Protein AF-A0A5D4H4V7-F1 (afdb_monomer)

Solvent-accessible surface area (backbone atoms only — not comparable to full-atom values): 4053 Å² total; per-residue (Å²): 131,85,66,77,39,63,69,39,86,71,47,78,42,67,43,97,81,37,38,34,39,41,35,31,32,40,31,33,48,74,92,44,80,42,76,50,72,52,75,45,81,45,98,56,69,45,57,78,67,48,40,53,53,53,51,53,53,51,50,50,53,55,49,54,56,59,74,75,107

Structure (mmCIF, N/CA/C/O backbone):
data_AF-A0A5D4H4V7-F1
#
_entry.id   AF-A0A5D4H4V7-F1
#
loop_
_atom_site.group_PDB
_atom_site.id
_atom_site.type_symbol
_atom_site.label_atom_id
_atom_site.label_alt_id
_atom_site.label_comp_id
_atom_site.label_asym_id
_atom_site.label_entity_id
_atom_site.label_seq_id
_atom_site.pdbx_PDB_ins_code
_atom_site.Cartn_x
_atom_site.Cartn_y
_atom_site.Cartn_z
_atom_site.occupancy
_atom_site.B_iso_or_equiv
_atom_site.auth_seq_id
_atom_site.auth_comp_id
_atom_site.auth_asym_id
_atom_site.auth_atom_id
_atom_site.pdbx_PDB_model_num
ATOM 1 N N . MET A 1 1 ? 17.104 -5.698 -25.754 1.00 51.69 1 MET A N 1
ATOM 2 C CA . MET A 1 1 ? 16.671 -5.875 -24.357 1.00 51.69 1 MET A CA 1
ATOM 3 C C . MET A 1 1 ? 15.652 -4.788 -24.114 1.00 51.69 1 MET A C 1
ATOM 5 O O . MET A 1 1 ? 16.019 -3.627 -24.234 1.00 51.69 1 MET A O 1
ATOM 9 N N . GLU A 1 2 ? 14.381 -5.149 -23.964 1.00 50.59 2 GLU A N 1
ATOM 10 C CA . GLU A 1 2 ? 13.338 -4.178 -23.626 1.00 50.59 2 GLU A CA 1
ATOM 11 C C . GLU A 1 2 ? 13.615 -3.667 -22.213 1.00 50.59 2 GLU A C 1
ATOM 13 O O . GLU A 1 2 ? 13.775 -4.455 -21.285 1.00 50.59 2 GLU A O 1
ATOM 18 N N . ASP A 1 3 ? 13.758 -2.352 -22.077 1.00 55.09 3 ASP A N 1
ATOM 19 C CA . ASP A 1 3 ? 13.916 -1.684 -20.790 1.00 55.09 3 ASP A CA 1
ATOM 20 C C . ASP A 1 3 ? 12.534 -1.640 -20.121 1.00 55.09 3 ASP A C 1
ATOM 22 O O . ASP A 1 3 ? 11.749 -0.694 -20.270 1.00 55.09 3 ASP A O 1
ATOM 26 N N . THR A 1 4 ? 12.169 -2.751 -19.482 1.00 56.53 4 THR A N 1
ATOM 27 C CA . THR A 1 4 ? 10.947 -2.891 -18.690 1.00 56.53 4 THR A CA 1
ATOM 28 C C . THR A 1 4 ? 11.113 -2.042 -17.442 1.00 56.53 4 THR A C 1
ATOM 30 O O . THR A 1 4 ? 11.616 -2.483 -16.411 1.00 56.53 4 THR A O 1
ATOM 33 N N . GLY A 1 5 ? 10.764 -0.772 -17.594 1.00 66.25 5 GLY A N 1
ATOM 34 C CA . GLY A 1 5 ? 10.897 0.261 -16.590 1.00 66.25 5 GLY A CA 1
ATOM 35 C C . GLY A 1 5 ? 10.625 -0.199 -15.166 1.00 66.25 5 GLY A C 1
ATOM 36 O O . GLY A 1 5 ? 9.541 -0.691 -14.862 1.00 66.25 5 GLY A O 1
ATOM 37 N N . LYS A 1 6 ? 11.599 -0.010 -14.271 1.00 78.56 6 LYS A N 1
ATOM 38 C CA . LYS A 1 6 ? 11.475 -0.453 -12.880 1.00 78.56 6 LYS A CA 1
ATOM 39 C C . LYS A 1 6 ? 10.464 0.414 -12.130 1.00 78.56 6 LYS A C 1
ATOM 41 O O . LYS A 1 6 ? 10.715 1.589 -11.857 1.00 78.56 6 LYS A O 1
ATOM 46 N N . LEU A 1 7 ? 9.333 -0.176 -11.757 1.00 85.31 7 LEU A N 1
ATOM 47 C CA . LEU A 1 7 ? 8.374 0.435 -10.841 1.00 85.31 7 LEU A CA 1
ATOM 48 C C . LEU A 1 7 ? 8.859 0.275 -9.393 1.00 85.31 7 LEU A C 1
ATOM 50 O O . LEU A 1 7 ? 9.326 -0.783 -8.984 1.00 85.31 7 LEU A O 1
ATOM 54 N N . THR A 1 8 ? 8.750 1.342 -8.606 1.00 89.19 8 THR A N 1
ATOM 55 C CA . THR A 1 8 ? 9.106 1.370 -7.182 1.00 89.19 8 THR A CA 1
ATOM 56 C C . THR A 1 8 ? 7.934 1.904 -6.372 1.00 89.19 8 THR A 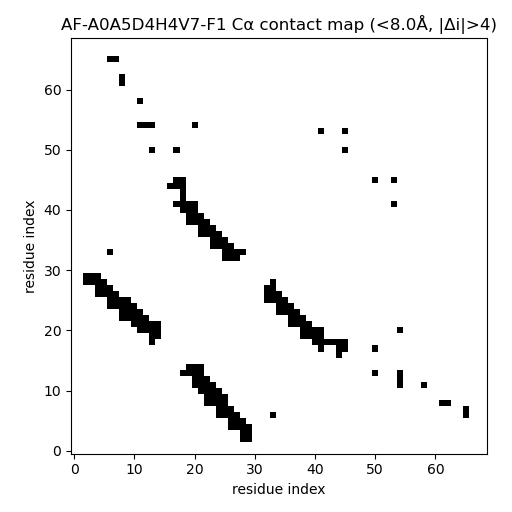C 1
ATOM 58 O O . THR A 1 8 ? 7.317 2.903 -6.751 1.00 89.19 8 THR A O 1
ATOM 61 N N . LEU A 1 9 ? 7.623 1.254 -5.245 1.00 91.19 9 LEU A N 1
ATOM 62 C CA . LEU A 1 9 ? 6.577 1.715 -4.330 1.00 91.19 9 LEU A CA 1
ATOM 63 C C . LEU A 1 9 ? 6.967 3.078 -3.748 1.00 91.19 9 LEU A C 1
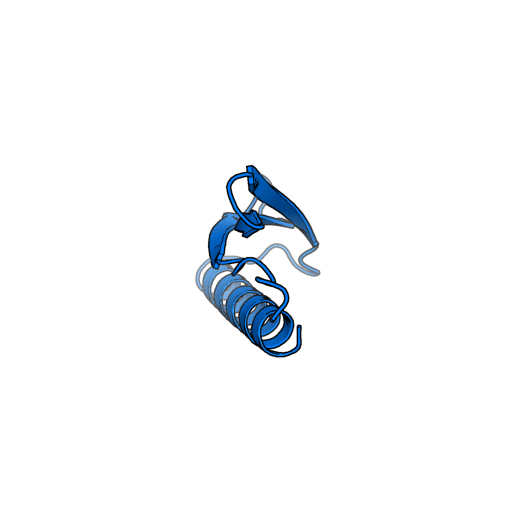ATOM 65 O O . LEU A 1 9 ? 7.933 3.193 -2.998 1.00 91.19 9 LEU A O 1
ATOM 69 N N . ASN A 1 10 ? 6.199 4.103 -4.099 1.00 92.00 10 ASN A N 1
ATOM 70 C CA . ASN A 1 10 ? 6.439 5.492 -3.728 1.00 92.00 10 ASN A CA 1
ATOM 71 C C . ASN A 1 10 ? 5.664 5.871 -2.458 1.00 92.00 10 ASN A C 1
ATOM 73 O O . ASN A 1 10 ? 6.231 6.434 -1.524 1.00 92.00 10 ASN A O 1
ATOM 77 N N . THR A 1 11 ? 4.373 5.532 -2.385 1.00 93.38 11 THR A N 1
ATOM 78 C CA . THR A 1 11 ? 3.549 5.777 -1.189 1.00 93.38 11 THR A CA 1
ATOM 79 C C . THR A 1 11 ? 2.690 4.573 -0.838 1.00 93.38 11 THR A C 1
ATOM 81 O O . THR A 1 11 ? 2.279 3.819 -1.714 1.00 93.38 11 THR A O 1
ATOM 84 N N . LEU A 1 12 ? 2.402 4.423 0.456 1.00 94.31 12 LEU A N 1
ATOM 85 C CA . LEU A 1 12 ? 1.406 3.501 0.996 1.00 94.31 12 LEU A CA 1
ATOM 86 C C . LEU A 1 12 ? 0.881 4.088 2.308 1.00 94.31 12 LEU A C 1
ATOM 88 O O . LEU A 1 12 ? 1.623 4.146 3.292 1.00 94.31 12 LEU A O 1
ATOM 92 N N . ASN A 1 13 ? -0.360 4.55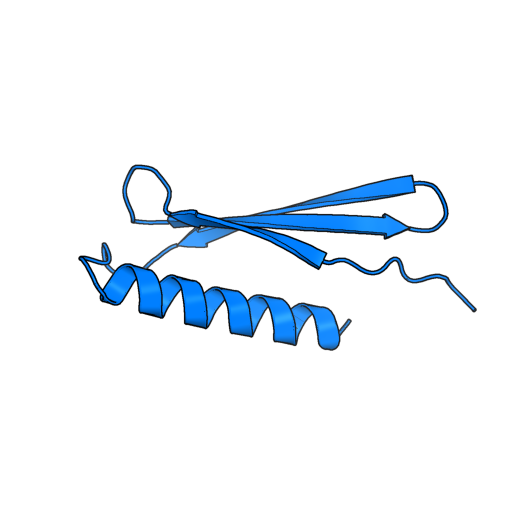9 2.330 1.00 92.75 13 ASN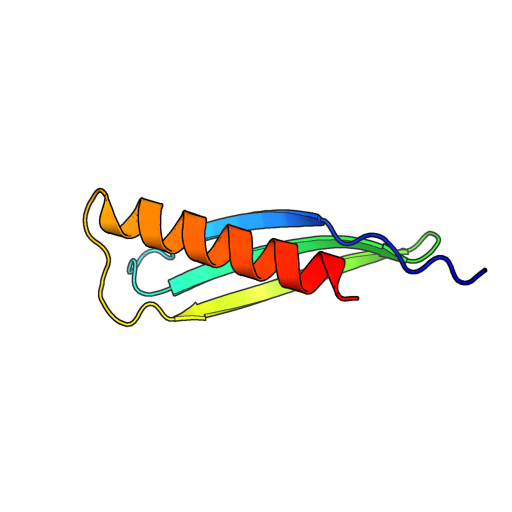 A N 1
ATOM 93 C CA . ASN A 1 13 ? -0.934 5.287 3.461 1.00 92.75 13 ASN A CA 1
ATOM 94 C C . ASN A 1 13 ? -2.374 4.870 3.717 1.00 92.75 13 ASN A C 1
ATOM 96 O O . ASN A 1 13 ? -3.078 4.485 2.794 1.00 92.75 13 ASN A O 1
ATOM 100 N N . HIS A 1 14 ? -2.811 4.995 4.969 1.00 90.69 14 HIS A N 1
ATOM 101 C CA . HIS A 1 14 ? -4.230 4.879 5.274 1.00 90.69 14 HIS A CA 1
ATOM 102 C C . HIS A 1 14 ? -4.967 6.099 4.739 1.00 90.69 14 HIS A C 1
ATOM 104 O O . HIS A 1 14 ? -4.449 7.217 4.809 1.00 90.69 14 HIS A O 1
ATOM 110 N N . ASP A 1 15 ? -6.180 5.879 4.255 1.00 89.50 15 ASP A N 1
ATOM 111 C CA . ASP A 1 15 ? -7.107 6.964 3.991 1.00 89.50 15 ASP A CA 1
ATOM 112 C C . ASP A 1 15 ? -7.624 7.574 5.309 1.00 89.50 15 ASP A C 1
ATOM 114 O O . ASP A 1 15 ? -7.389 7.059 6.408 1.00 89.50 15 ASP A O 1
ATOM 118 N N . ALA A 1 16 ? -8.356 8.685 5.210 1.00 85.88 16 ALA A N 1
ATOM 119 C CA . ALA A 1 16 ? -8.878 9.385 6.384 1.00 85.88 16 ALA A CA 1
ATOM 120 C C . ALA A 1 16 ? -9.827 8.515 7.229 1.00 85.88 16 ALA A C 1
ATOM 122 O O . ALA A 1 16 ? -9.906 8.695 8.445 1.00 85.88 16 ALA A O 1
ATOM 123 N N . SER A 1 17 ? -10.527 7.562 6.603 1.00 85.25 17 SER A N 1
ATOM 124 C CA . SER A 1 17 ? -11.431 6.651 7.306 1.00 85.25 17 SER A CA 1
ATOM 125 C C . SER A 1 17 ? -10.709 5.478 7.981 1.00 85.25 17 SER A C 1
ATOM 127 O O . SER A 1 17 ? -11.275 4.837 8.867 1.00 85.25 17 SER A O 1
ATOM 129 N N . GLY A 1 18 ? -9.460 5.193 7.594 1.00 85.00 18 GLY A N 1
ATOM 130 C CA . GLY A 1 18 ? -8.722 4.006 8.020 1.00 85.00 18 GLY A CA 1
ATOM 131 C C . GLY A 1 18 ? -9.300 2.696 7.476 1.00 85.00 18 GLY A C 1
ATOM 132 O O . GLY A 1 18 ? -8.934 1.634 7.977 1.00 85.00 18 GLY A O 1
ATOM 133 N N . GLN A 1 19 ? -10.205 2.764 6.496 1.00 87.81 19 GLN A N 1
ATOM 134 C CA . GLN A 1 19 ? -10.801 1.603 5.829 1.00 87.81 19 GLN A CA 1
ATOM 135 C C . GLN A 1 19 ? -10.064 1.244 4.541 1.00 87.81 19 GLN A C 1
ATOM 137 O O . GLN A 1 19 ? -10.324 0.194 3.963 1.00 87.81 19 GLN A O 1
ATOM 142 N N . PHE A 1 20 ? -9.147 2.093 4.080 1.00 91.00 20 PHE A N 1
ATOM 143 C CA . PHE A 1 20 ? -8.395 1.855 2.862 1.00 91.00 20 PHE A CA 1
ATOM 144 C C . PHE A 1 20 ? -6.910 2.132 3.052 1.00 91.00 20 PHE A C 1
ATOM 146 O O . PHE A 1 20 ? -6.510 3.001 3.827 1.00 91.00 20 PHE A O 1
ATOM 153 N N . LEU A 1 21 ? -6.103 1.407 2.284 1.00 93.19 21 LEU A N 1
ATOM 154 C CA . LEU A 1 21 ? -4.706 1.710 2.027 1.00 93.19 21 LEU A CA 1
ATOM 155 C C . LEU A 1 21 ? -4.559 2.211 0.590 1.00 93.19 21 LEU A C 1
ATOM 157 O O . LEU A 1 21 ? -4.727 1.453 -0.365 1.00 93.19 21 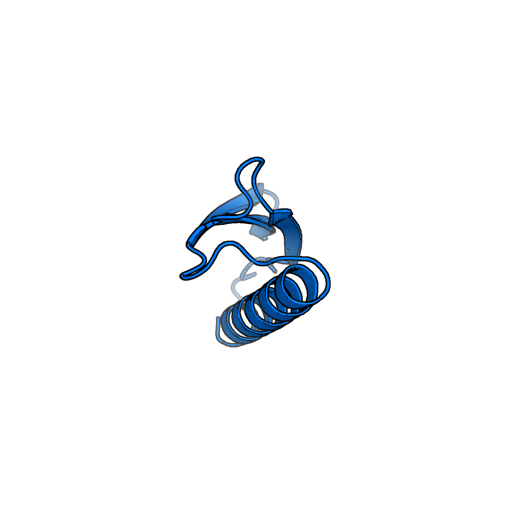LEU A O 1
ATOM 161 N N . ASP A 1 22 ? -4.235 3.489 0.449 1.00 94.94 22 ASP A N 1
ATOM 162 C CA . ASP A 1 22 ? -3.900 4.115 -0.823 1.00 94.94 22 ASP A CA 1
ATOM 163 C C . ASP A 1 22 ? -2.408 3.925 -1.105 1.00 94.94 22 ASP A C 1
ATOM 165 O O . ASP A 1 22 ? -1.562 4.237 -0.258 1.00 94.94 22 ASP A O 1
ATOM 169 N N . PHE A 1 23 ? -2.071 3.446 -2.302 1.00 94.94 23 PHE A N 1
ATOM 170 C CA . PHE A 1 23 ? -0.688 3.260 -2.729 1.00 94.94 23 PHE A CA 1
ATOM 171 C C . PHE A 1 23 ? -0.399 3.914 -4.076 1.00 94.94 23 PHE A C 1
ATOM 173 O O . PHE A 1 23 ? -1.284 4.108 -4.912 1.00 94.94 23 PHE A O 1
ATOM 180 N N . SER A 1 24 ? 0.872 4.245 -4.294 1.00 94.38 24 SER A N 1
ATOM 181 C CA . SER A 1 24 ? 1.372 4.647 -5.605 1.00 94.38 24 SER A CA 1
ATOM 182 C C . SER A 1 24 ? 2.735 4.040 -5.892 1.00 94.38 24 SER A C 1
ATOM 184 O O . SER A 1 24 ? 3.577 3.932 -5.001 1.00 94.38 24 SER A O 1
ATOM 186 N N . PHE A 1 25 ? 2.959 3.695 -7.150 1.00 93.00 25 PHE A N 1
ATOM 187 C CA . PHE A 1 25 ? 4.240 3.327 -7.717 1.00 93.00 25 PHE A CA 1
ATOM 188 C C . PHE A 1 25 ? 4.717 4.426 -8.658 1.00 93.00 25 PHE A C 1
ATOM 190 O O . PHE A 1 25 ? 3.918 5.044 -9.363 1.00 93.00 25 PHE A O 1
ATOM 197 N N . ARG A 1 26 ? 6.030 4.638 -8.694 1.00 92.25 26 ARG A N 1
ATOM 198 C CA . ARG A 1 26 ? 6.697 5.462 -9.701 1.00 92.25 26 ARG A CA 1
ATOM 199 C C . ARG A 1 26 ? 7.805 4.662 -10.357 1.00 92.25 26 ARG A C 1
ATOM 201 O O . ARG A 1 26 ? 8.497 3.902 -9.688 1.00 92.25 26 ARG A O 1
ATOM 208 N N . GLY A 1 27 ? 7.984 4.871 -11.647 1.00 88.75 27 GLY A N 1
ATOM 209 C CA . GLY A 1 27 ? 9.081 4.308 -12.413 1.00 88.75 27 GLY A CA 1
ATOM 210 C C . GLY A 1 27 ? 9.292 5.095 -13.693 1.00 88.75 27 GLY A C 1
ATOM 211 O O . GLY A 1 27 ? 8.765 6.197 -13.862 1.00 88.75 27 GLY A O 1
ATOM 212 N N . SER A 1 28 ? 10.056 4.514 -14.600 1.00 84.31 28 SER A N 1
ATOM 213 C CA . SER A 1 28 ? 10.350 5.093 -15.907 1.00 84.31 28 SER A CA 1
ATOM 214 C C . SER A 1 28 ? 10.384 3.985 -16.937 1.00 84.31 28 SER A C 1
ATOM 216 O O . SER A 1 28 ? 11.142 3.044 -16.742 1.00 84.31 28 SER A O 1
ATOM 218 N N . HIS A 1 29 ? 9.610 4.087 -18.013 1.00 79.12 29 HIS A N 1
ATOM 219 C CA . HIS A 1 29 ? 9.725 3.187 -19.158 1.00 79.12 29 HIS A CA 1
ATOM 220 C C . HIS A 1 29 ? 10.474 3.927 -20.270 1.00 79.12 29 HIS A C 1
ATOM 222 O O . HIS A 1 29 ? 9.971 4.905 -20.825 1.00 79.12 29 HIS A O 1
ATOM 228 N N . GLY A 1 30 ? 11.723 3.531 -20.528 1.00 80.19 30 GLY A N 1
ATOM 229 C CA . GLY A 1 30 ? 12.646 4.348 -21.317 1.00 80.19 30 GLY A CA 1
ATOM 230 C C . GLY A 1 30 ? 12.840 5.734 -20.683 1.00 80.19 30 GLY A C 1
ATOM 231 O O . GLY A 1 30 ? 13.215 5.843 -19.517 1.00 80.19 30 GLY A O 1
ATOM 232 N N . SER A 1 31 ? 12.564 6.805 -21.434 1.00 78.81 31 SER A N 1
ATOM 233 C CA . SER A 1 31 ? 12.638 8.193 -20.944 1.00 78.81 31 SER A CA 1
ATOM 234 C C . SER A 1 31 ? 11.334 8.726 -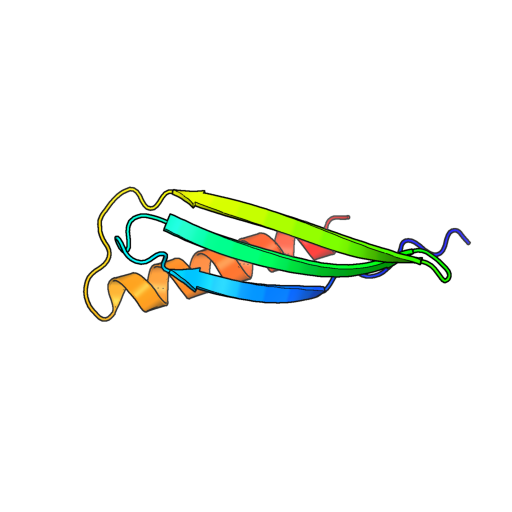20.339 1.00 78.81 31 SER A C 1
ATOM 236 O O . SER A 1 31 ? 11.319 9.851 -19.837 1.00 78.81 31 SER A O 1
ATOM 238 N N . GLU A 1 32 ? 10.235 7.971 -20.405 1.00 81.75 32 GLU A N 1
ATOM 239 C CA . GLU A 1 32 ? 8.926 8.453 -19.966 1.00 81.75 32 GLU A CA 1
ATOM 240 C C . GLU A 1 32 ? 8.640 8.064 -18.508 1.00 81.75 32 GLU A C 1
ATOM 242 O O . GLU A 1 32 ? 8.736 6.884 -18.149 1.00 81.75 32 GLU A O 1
ATOM 247 N N . PRO A 1 33 ? 8.281 9.025 -17.637 1.00 85.06 33 PRO A N 1
ATOM 248 C CA . PRO A 1 33 ? 7.898 8.722 -16.267 1.00 85.06 33 PRO A CA 1
ATOM 249 C C . PRO A 1 33 ? 6.543 8.008 -16.235 1.00 85.06 33 PRO A C 1
ATOM 251 O O . PRO A 1 33 ? 5.559 8.485 -16.798 1.00 85.06 33 PRO A O 1
ATOM 254 N N . VAL A 1 34 ? 6.477 6.897 -15.505 1.00 87.50 34 VAL A N 1
ATOM 255 C CA . VAL A 1 34 ? 5.249 6.122 -15.293 1.00 87.50 34 VAL A CA 1
ATOM 256 C C . VAL A 1 34 ? 4.836 6.225 -13.830 1.00 87.50 34 VAL A C 1
ATOM 258 O O . VAL A 1 34 ? 5.659 6.108 -12.920 1.00 87.50 34 VAL A O 1
ATOM 261 N N . SER A 1 35 ? 3.541 6.432 -13.596 1.00 90.75 35 SER A N 1
ATOM 262 C CA . SER A 1 35 ? 2.942 6.430 -12.264 1.00 90.75 35 SER A CA 1
ATOM 263 C C . SER A 1 35 ? 1.716 5.529 -12.266 1.00 90.75 35 SER A C 1
ATOM 265 O O . SER A 1 35 ? 0.821 5.705 -13.087 1.00 90.75 35 SER A O 1
ATOM 267 N N . LEU A 1 36 ? 1.656 4.601 -11.315 1.00 89.94 36 LEU A N 1
ATOM 268 C CA . LEU A 1 36 ? 0.493 3.748 -11.079 1.00 89.94 36 LEU A CA 1
ATOM 269 C C . LEU A 1 36 ? -0.018 4.021 -9.668 1.00 89.94 36 LEU A C 1
ATOM 271 O O . LEU A 1 36 ? 0.779 4.155 -8.746 1.00 89.94 36 LEU A O 1
ATOM 275 N N . SER A 1 37 ? -1.324 4.103 -9.470 1.00 93.88 37 SER A N 1
ATOM 276 C CA . SER A 1 37 ? -1.913 4.218 -8.139 1.00 93.88 37 SER A CA 1
ATOM 277 C C . SER A 1 37 ? -3.075 3.256 -7.986 1.00 93.88 37 SER A C 1
ATOM 279 O O . SER A 1 37 ? -3.698 2.839 -8.962 1.00 93.88 37 SER A O 1
ATOM 281 N N . GLY A 1 38 ? -3.348 2.885 -6.744 1.00 93.31 38 GLY A N 1
ATOM 282 C CA . GLY A 1 38 ? -4.431 1.979 -6.421 1.00 93.31 38 GLY A CA 1
ATOM 283 C C . GLY A 1 38 ? -4.832 2.081 -4.962 1.00 93.31 38 GLY A C 1
ATOM 284 O O . GLY A 1 38 ? -4.253 2.835 -4.176 1.00 93.31 38 GLY A O 1
ATOM 285 N N . ARG A 1 3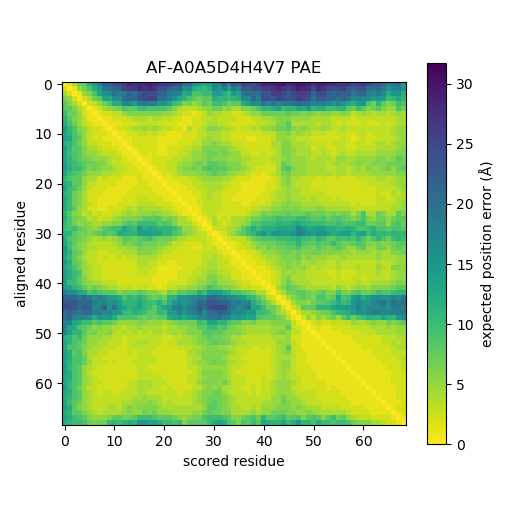9 ? -5.865 1.315 -4.623 1.00 93.94 39 ARG A N 1
ATOM 286 C CA . ARG A 1 39 ? -6.504 1.330 -3.313 1.00 93.94 39 ARG A CA 1
ATOM 287 C C . ARG A 1 39 ? -6.815 -0.093 -2.877 1.00 93.94 39 ARG A C 1
ATOM 289 O O . ARG A 1 39 ? -7.441 -0.839 -3.626 1.00 93.94 39 ARG A O 1
ATOM 296 N N . VAL A 1 40 ? -6.415 -0.442 -1.660 1.00 91.38 40 VAL A N 1
ATOM 297 C CA . VAL A 1 40 ? -6.714 -1.730 -1.025 1.00 91.38 40 VAL A CA 1
ATOM 298 C C . VAL A 1 40 ? -7.745 -1.507 0.085 1.00 91.38 40 VAL A C 1
ATOM 300 O O . VAL A 1 40 ? -7.472 -0.721 0.993 1.00 91.38 40 VAL A O 1
ATOM 303 N N . PRO A 1 41 ? -8.922 -2.154 0.046 1.00 90.38 41 PRO A N 1
ATOM 304 C CA . PRO A 1 41 ? -9.871 -2.117 1.155 1.00 90.38 41 PRO A CA 1
ATOM 305 C C . PRO A 1 41 ? -9.367 -2.946 2.343 1.00 90.38 41 PRO A C 1
ATOM 307 O O . PRO A 1 41 ? -8.867 -4.057 2.177 1.00 90.38 41 PRO A O 1
ATOM 310 N N . LEU A 1 42 ? -9.538 -2.419 3.552 1.00 84.81 42 LEU A N 1
ATOM 311 C CA . LEU A 1 42 ? -9.273 -3.102 4.812 1.00 84.81 42 LEU A CA 1
ATOM 312 C C . LEU A 1 42 ? -10.594 -3.637 5.381 1.00 84.81 42 LEU A C 1
ATOM 314 O O . LEU A 1 42 ? -11.541 -2.884 5.590 1.00 84.81 42 LEU A O 1
ATOM 318 N N . VAL A 1 43 ? -10.653 -4.946 5.645 1.00 76.25 43 VAL A N 1
ATOM 319 C CA . VAL A 1 43 ? -11.878 -5.642 6.100 1.00 76.25 43 VAL A CA 1
ATOM 320 C C . VAL A 1 43 ? -12.311 -5.209 7.508 1.00 76.25 43 VAL A C 1
ATOM 322 O O . VAL A 1 43 ? -13.480 -5.326 7.863 1.00 76.25 43 VAL A O 1
ATOM 325 N N . MET A 1 44 ? -11.391 -4.668 8.309 1.00 69.44 44 MET A N 1
ATOM 326 C CA . MET A 1 44 ? -11.706 -4.045 9.592 1.00 69.44 44 MET A CA 1
ATOM 327 C C . MET A 1 44 ? -10.993 -2.697 9.705 1.00 69.44 44 MET A C 1
ATOM 329 O O . MET A 1 44 ? -9.836 -2.603 9.284 1.00 69.44 44 MET A O 1
ATOM 333 N N . PRO A 1 45 ? -11.636 -1.668 10.294 1.00 60.97 45 PRO A N 1
ATOM 334 C CA . PRO A 1 45 ? -10.960 -0.425 10.621 1.00 60.97 45 PRO A CA 1
ATOM 335 C C . PRO A 1 45 ? -9.840 -0.754 11.599 1.00 60.97 45 PRO A C 1
ATOM 337 O O . PRO A 1 45 ? -10.061 -1.089 12.763 1.00 60.97 45 PRO A O 1
ATOM 340 N N . ALA A 1 46 ? -8.621 -0.715 11.090 1.00 62.06 46 ALA A N 1
ATOM 341 C CA . ALA A 1 46 ? -7.469 -1.079 11.870 1.00 62.06 46 ALA A CA 1
ATOM 342 C C . ALA A 1 46 ? -7.258 -0.002 12.950 1.00 62.06 46 ALA A C 1
ATOM 344 O O . ALA A 1 46 ? -7.261 1.197 12.655 1.00 62.06 46 ALA A O 1
ATOM 345 N N . SER A 1 47 ? -7.132 -0.400 14.214 1.00 71.94 47 SER A N 1
ATOM 346 C CA . SER A 1 47 ? -6.814 0.492 15.334 1.00 71.94 47 SER A CA 1
ATOM 347 C C . SER A 1 47 ? -5.370 0.258 15.777 1.00 71.94 47 SER A C 1
ATOM 349 O O . SER A 1 47 ? -4.886 -0.872 15.756 1.00 71.94 47 SER A O 1
ATO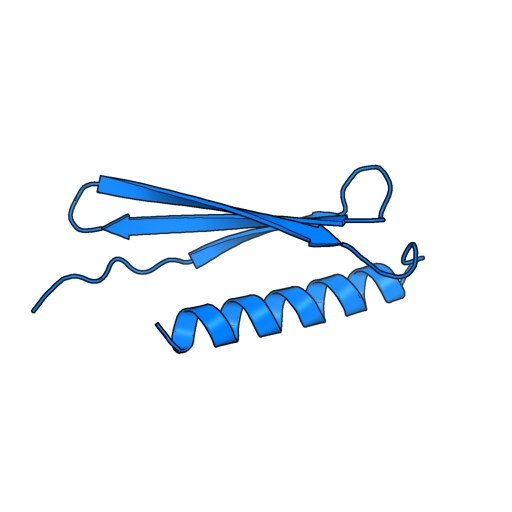M 351 N N . GLY A 1 48 ? -4.660 1.332 16.141 1.00 77.62 48 GLY A N 1
ATOM 352 C CA . GLY A 1 48 ? -3.291 1.251 16.667 1.00 77.62 48 GLY A CA 1
ATOM 353 C C . GLY A 1 48 ? -2.358 0.374 15.820 1.00 77.62 48 GLY A C 1
ATOM 354 O O . GLY A 1 48 ? -2.153 0.643 14.637 1.00 77.62 48 GLY A O 1
ATOM 355 N N . GLU A 1 49 ? -1.828 -0.691 16.426 1.00 82.38 49 GLU A N 1
ATOM 356 C CA . GLU A 1 49 ? -0.906 -1.652 15.802 1.00 82.38 49 GLU A CA 1
ATOM 357 C C . GLU A 1 49 ? -1.482 -2.376 14.581 1.00 82.38 49 GLU A C 1
ATOM 359 O O . GLU A 1 49 ? -0.745 -2.646 13.634 1.00 82.38 49 GLU A O 1
ATOM 364 N N . ALA A 1 50 ? -2.795 -2.626 14.532 1.00 82.38 50 ALA A N 1
ATOM 365 C CA . ALA A 1 50 ? -3.408 -3.306 13.392 1.00 82.38 50 ALA A CA 1
ATOM 366 C C . ALA A 1 50 ? -3.215 -2.516 12.087 1.00 82.38 50 ALA A C 1
ATOM 368 O O . ALA A 1 50 ? -3.122 -3.113 11.014 1.00 82.38 50 ALA A O 1
ATOM 369 N N . ARG A 1 51 ? -3.124 -1.175 12.163 1.00 84.06 51 ARG A N 1
ATOM 370 C CA . ARG A 1 51 ? -2.863 -0.325 10.985 1.00 84.06 51 ARG A CA 1
ATOM 371 C C . ARG A 1 51 ? -1.479 -0.607 10.439 1.00 84.06 51 ARG A C 1
ATOM 373 O O . ARG A 1 51 ? -1.295 -0.727 9.232 1.00 84.06 51 ARG A O 1
ATOM 380 N N . GLN A 1 52 ? -0.509 -0.705 11.338 1.00 86.69 52 GLN A N 1
ATOM 381 C CA . GLN A 1 52 ? 0.870 -0.952 10.964 1.00 86.69 52 GLN A CA 1
ATOM 382 C C . GLN A 1 52 ? 1.019 -2.352 10.359 1.00 86.69 52 GLN A C 1
ATOM 384 O O . GLN A 1 52 ? 1.556 -2.472 9.265 1.00 86.69 52 GLN A O 1
ATOM 389 N N . ILE A 1 53 ? 0.411 -3.369 10.979 1.00 88.31 53 ILE A N 1
ATOM 390 C CA . ILE A 1 53 ? 0.403 -4.747 10.460 1.00 88.31 53 ILE A CA 1
ATOM 391 C C . ILE A 1 53 ? -0.221 -4.813 9.060 1.00 88.31 53 ILE A C 1
ATOM 393 O O . ILE A 1 53 ? 0.369 -5.391 8.150 1.00 88.31 53 ILE A O 1
ATOM 397 N N . ALA A 1 54 ? -1.388 -4.192 8.855 1.00 87.81 54 ALA A N 1
ATOM 398 C CA . ALA A 1 54 ? -2.040 -4.167 7.547 1.00 87.81 54 ALA A CA 1
ATOM 399 C C . ALA A 1 54 ? -1.177 -3.459 6.490 1.00 87.81 54 ALA A C 1
ATOM 401 O O . ALA A 1 54 ? -1.048 -3.935 5.362 1.00 87.81 54 ALA A O 1
ATOM 402 N N . LYS A 1 55 ? -0.554 -2.337 6.862 1.00 90.19 55 LYS A N 1
ATOM 403 C CA . LYS A 1 55 ? 0.346 -1.584 5.986 1.00 90.19 55 LYS A CA 1
ATOM 404 C C . LYS A 1 55 ? 1.591 -2.390 5.613 1.00 90.19 55 LYS A C 1
ATOM 406 O O . LYS A 1 55 ? 1.988 -2.357 4.451 1.00 90.19 55 LYS A O 1
ATOM 411 N N . ASP A 1 56 ? 2.180 -3.120 6.550 1.00 92.06 56 ASP A N 1
ATOM 412 C CA . ASP A 1 56 ? 3.370 -3.935 6.296 1.00 92.06 56 ASP A CA 1
ATOM 413 C C . ASP A 1 56 ? 3.038 -5.157 5.431 1.00 92.06 56 ASP A C 1
ATOM 415 O O . ASP A 1 56 ? 3.735 -5.415 4.451 1.00 92.06 56 ASP A O 1
ATOM 419 N N . ALA A 1 57 ? 1.909 -5.825 5.694 1.00 91.06 57 ALA A N 1
ATOM 420 C CA . ALA A 1 57 ? 1.426 -6.930 4.866 1.00 91.06 57 ALA A CA 1
ATOM 421 C C . ALA A 1 57 ? 1.146 -6.490 3.418 1.00 91.06 57 ALA A C 1
ATOM 423 O O . ALA A 1 57 ? 1.598 -7.131 2.470 1.00 91.06 57 ALA A O 1
ATOM 424 N N . VAL A 1 58 ? 0.447 -5.364 3.226 1.00 91.69 58 VAL A N 1
ATOM 425 C CA . VAL A 1 58 ? 0.178 -4.835 1.879 1.00 91.69 58 VAL A CA 1
ATOM 426 C C . VAL A 1 58 ? 1.466 -4.387 1.194 1.00 91.69 58 VAL A C 1
ATOM 428 O O . VAL A 1 58 ? 1.633 -4.645 0.006 1.00 91.69 58 VAL A O 1
ATOM 431 N N . ARG A 1 59 ? 2.405 -3.760 1.914 1.00 93.62 59 ARG A N 1
ATOM 432 C CA . ARG A 1 59 ? 3.716 -3.401 1.355 1.00 93.62 59 ARG A CA 1
ATOM 433 C C . ARG A 1 59 ? 4.442 -4.628 0.814 1.00 93.62 59 ARG A C 1
ATOM 435 O O . ARG A 1 59 ? 4.945 -4.557 -0.302 1.00 93.62 59 ARG A O 1
ATOM 442 N N . GLN A 1 60 ? 4.488 -5.707 1.589 1.00 93.69 60 GLN A N 1
ATOM 443 C CA . GLN A 1 60 ? 5.162 -6.936 1.190 1.00 93.69 60 GLN A CA 1
ATOM 444 C C . GLN A 1 60 ? 4.507 -7.552 -0.054 1.00 93.69 60 GLN A C 1
ATOM 446 O O . GLN A 1 60 ? 5.197 -7.793 -1.038 1.00 93.69 60 GLN A O 1
ATOM 451 N N . LEU A 1 61 ? 3.178 -7.695 -0.068 1.00 91.31 61 LEU A N 1
ATOM 452 C CA . LEU A 1 61 ? 2.448 -8.217 -1.233 1.00 91.31 61 LEU A CA 1
ATOM 453 C C . LEU A 1 61 ? 2.687 -7.382 -2.499 1.00 91.31 61 LEU A C 1
ATOM 455 O O . LEU A 1 61 ? 2.863 -7.925 -3.585 1.00 91.31 61 LEU A O 1
ATOM 459 N N . LEU A 1 62 ? 2.707 -6.052 -2.366 1.00 90.75 62 LEU A N 1
ATOM 460 C CA . LEU A 1 62 ? 2.988 -5.146 -3.479 1.00 90.75 62 LEU A CA 1
ATOM 461 C C . LEU A 1 62 ? 4.439 -5.261 -3.972 1.00 90.75 62 LEU A C 1
ATOM 463 O O . LEU A 1 62 ? 4.678 -5.095 -5.163 1.00 90.75 62 LEU A O 1
ATOM 467 N N . GLN A 1 63 ? 5.400 -5.530 -3.085 1.00 88.50 63 GLN A N 1
ATOM 468 C CA . GLN A 1 63 ? 6.796 -5.768 -3.462 1.00 88.50 63 GLN A CA 1
ATOM 469 C C . GLN A 1 63 ? 6.962 -7.107 -4.184 1.00 88.50 63 GLN A C 1
ATOM 471 O O . GLN A 1 63 ? 7.553 -7.133 -5.258 1.00 88.50 63 GLN A O 1
ATOM 476 N N . GLU A 1 64 ? 6.377 -8.180 -3.658 1.00 89.75 64 GLU A N 1
ATOM 477 C CA . GLU A 1 64 ? 6.394 -9.503 -4.296 1.00 89.75 64 GLU A CA 1
ATOM 478 C C . GLU A 1 64 ? 5.739 -9.461 -5.686 1.00 89.75 64 GLU A C 1
ATOM 480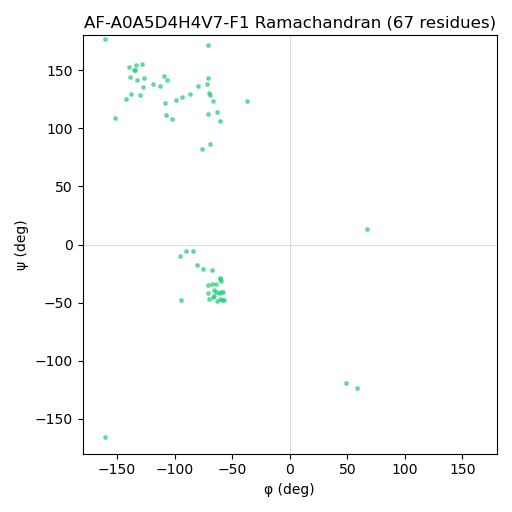 O O . GLU A 1 64 ? 6.270 -10.012 -6.648 1.00 89.75 64 GLU A O 1
ATOM 485 N N . ALA A 1 65 ? 4.623 -8.737 -5.828 1.00 85.38 65 ALA A N 1
ATOM 486 C CA . ALA A 1 65 ? 3.969 -8.547 -7.120 1.00 85.38 65 ALA A CA 1
ATOM 487 C C . ALA A 1 65 ? 4.836 -7.767 -8.122 1.00 85.38 65 ALA A C 1
ATOM 489 O O . ALA A 1 65 ? 4.768 -8.045 -9.314 1.00 85.38 65 ALA A O 1
ATOM 490 N N . LEU A 1 66 ? 5.643 -6.803 -7.660 1.00 83.44 66 LEU A N 1
ATOM 491 C CA . LEU A 1 66 ? 6.580 -6.072 -8.518 1.00 83.44 66 LEU A CA 1
ATOM 492 C C . LEU A 1 66 ? 7.760 -6.935 -8.976 1.00 83.44 66 LEU A C 1
ATOM 494 O O . LEU A 1 66 ? 8.246 -6.733 -10.081 1.00 83.44 66 LEU A O 1
ATOM 498 N N . GLU A 1 67 ? 8.237 -7.853 -8.136 1.00 82.19 67 GLU A N 1
ATOM 499 C CA . GLU A 1 67 ? 9.344 -8.761 -8.472 1.00 82.19 67 GLU A CA 1
ATOM 500 C C . GLU A 1 67 ? 8.927 -9.889 -9.425 1.00 82.19 67 GLU A C 1
ATOM 502 O O . GLU A 1 67 ? 9.777 -10.481 -10.086 1.00 82.19 67 GLU A O 1
ATOM 507 N N . ALA A 1 68 ? 7.628 -10.191 -9.498 1.00 77.88 68 ALA A N 1
ATOM 508 C CA . ALA A 1 68 ? 7.068 -11.198 -10.397 1.00 77.88 68 ALA A CA 1
ATOM 509 C C . ALA A 1 68 ? 6.789 -10.687 -11.829 1.00 77.88 68 ALA A C 1
ATOM 511 O O . ALA A 1 68 ? 6.376 -11.487 -12.673 1.00 77.88 68 ALA A O 1
ATOM 512 N N . LEU A 1 69 ? 6.963 -9.383 -12.083 1.00 70.38 69 LEU A N 1
ATOM 513 C CA . LEU A 1 69 ? 6.799 -8.725 -13.389 1.00 70.38 69 LEU A CA 1
ATOM 514 C C . LEU A 1 69 ? 8.123 -8.678 -14.159 1.00 70.38 69 LEU A C 1
ATOM 516 O O . LEU A 1 69 ? 8.064 -8.888 -15.390 1.00 70.38 69 LEU A O 1
#

Nearest PDB structures (foldseek):
  7wzg-assembly1_A  TM=5.943E-01  e=2.167E-01  Streptomyces sp.
  8dfv-assembly1_K  TM=3.978E-01  e=2.597E-01  Drosophila melanogaster
  6cib-assembly2_B  TM=5.917E-01  e=9.229E-01  Methanopyrus kandleri AV19
  5npg-assembly1_A  TM=3.976E-01  e=5.046E-01  Drosophila melanogaster
  6cib-assembly4_D  TM=5.928E-01  e=1.175E+00  Methanopyrus kandleri AV19

Foldseek 3Di:
DQCPWQWDWDDWDADPQQQKTKTKIWTDRPPRIDIDIDIDGDPDSQDDVRSVVVRVVVVVVVVVVSVVD

Organism: NCBI:txid2682781

pLDDT: mean 84.21, std 10.83, range [50.59, 94.94]

Secondary structure (DSSP, 8-state):
-------EEEEEEE-TTSSEEEEEEEEEETTEEEEEEEEEE-SS---THHHHHHHHHHHHHHHHHHHT-

Mean predicted aligned error: 6.02 Å

Sequence (69 aa):
MEDTGKLTLNTLNHDASGQFLDFSFRGSHGSEPVSLSGRVPLVMPASGEARQIAKDAVRQLLQEALEAL

Radius of gyration: 13.9 Å; Cα contacts (8 Å, |Δi|>4): 101; chains: 1; bounding box: 28×21×41 Å